Protein AF-A0A955CA79-F1 (afdb_monomer_lite)

Sequence (85 aa):
MTVPRALFILFLMVAIGVAIVLFRGESARAANRIQQLHAETIELEQRLWSAEIELARMREPRAIRERAEKMNLPIEPPQPIARPQ

Structure (mmCIF, N/CA/C/O backbone):
data_AF-A0A955CA79-F1
#
_entry.id   AF-A0A955CA79-F1
#
loop_
_atom_site.group_PDB
_atom_site.id
_atom_site.type_symbol
_atom_site.label_atom_id
_atom_site.label_alt_id
_atom_site.label_comp_id
_atom_site.label_asym_id
_atom_site.label_entity_id
_atom_site.label_seq_id
_atom_site.pdbx_PDB_ins_code
_atom_site.Cartn_x
_atom_site.Cartn_y
_atom_site.Cartn_z
_atom_site.occupancy
_atom_site.B_iso_or_equiv
_atom_site.auth_seq_id
_atom_site.auth_comp_id
_atom_site.auth_asym_id
_atom_site.auth_atom_id
_atom_site.pdbx_PDB_model_num
ATOM 1 N N . MET A 1 1 ? 32.111 2.121 -40.837 1.00 61.94 1 MET A N 1
ATOM 2 C CA . MET A 1 1 ? 32.175 1.726 -39.406 1.00 61.94 1 MET A CA 1
ATOM 3 C C . MET A 1 1 ? 31.264 2.544 -38.476 1.00 61.94 1 MET A C 1
ATOM 5 O O . MET A 1 1 ? 31.070 2.135 -37.341 1.00 61.94 1 MET A O 1
ATOM 9 N N . THR A 1 2 ? 30.673 3.664 -38.911 1.00 85.12 2 THR A N 1
ATOM 10 C CA . THR A 1 2 ? 29.870 4.564 -38.054 1.00 85.12 2 THR A CA 1
ATOM 11 C C . THR A 1 2 ? 28.399 4.157 -37.915 1.00 85.12 2 THR A C 1
ATOM 13 O O . THR A 1 2 ? 27.847 4.244 -36.824 1.00 85.12 2 THR A O 1
ATOM 16 N N . VAL A 1 3 ? 27.783 3.645 -38.985 1.00 91.50 3 VAL A N 1
ATOM 17 C CA . VAL A 1 3 ? 26.370 3.213 -39.010 1.00 91.50 3 VAL A CA 1
ATOM 18 C C . VAL A 1 3 ? 26.036 2.124 -37.974 1.00 91.50 3 VAL A C 1
ATOM 20 O O . VAL A 1 3 ? 25.114 2.343 -37.190 1.00 91.50 3 VAL A O 1
ATOM 23 N N . PRO A 1 4 ? 26.771 0.994 -37.873 1.00 93.50 4 PRO A N 1
ATOM 24 C CA . PRO A 1 4 ? 26.453 -0.029 -36.870 1.00 93.50 4 PRO A CA 1
ATOM 25 C C . PRO A 1 4 ? 26.604 0.492 -35.433 1.00 93.50 4 PRO A C 1
ATOM 27 O O . PRO A 1 4 ? 25.816 0.142 -34.559 1.00 93.50 4 PRO A O 1
ATOM 30 N N . ARG A 1 5 ? 27.567 1.391 -35.193 1.00 92.75 5 ARG A N 1
ATOM 31 C CA . ARG A 1 5 ? 27.765 2.027 -33.885 1.00 92.75 5 ARG A CA 1
ATOM 32 C C . ARG A 1 5 ? 26.606 2.959 -33.522 1.00 92.75 5 ARG A C 1
ATOM 34 O O . ARG A 1 5 ? 26.161 2.946 -32.380 1.00 92.75 5 ARG A O 1
ATOM 41 N N . ALA A 1 6 ? 26.107 3.739 -34.480 1.00 95.38 6 ALA A N 1
ATOM 42 C CA . ALA A 1 6 ? 24.963 4.623 -34.267 1.00 95.38 6 ALA A CA 1
ATOM 43 C C . ALA A 1 6 ? 23.681 3.832 -33.957 1.00 95.38 6 ALA A C 1
ATOM 45 O O . ALA A 1 6 ? 22.968 4.168 -33.013 1.00 95.38 6 ALA A O 1
ATOM 46 N N . LEU A 1 7 ? 23.431 2.741 -34.689 1.00 96.38 7 LEU A N 1
ATOM 47 C CA . LEU A 1 7 ? 22.288 1.857 -34.440 1.00 96.38 7 LEU A CA 1
ATOM 48 C C . LEU A 1 7 ? 22.358 1.195 -33.061 1.00 96.38 7 LEU A C 1
ATOM 50 O O . LEU A 1 7 ? 21.346 1.111 -32.371 1.00 96.38 7 LEU A O 1
ATOM 54 N N . PHE A 1 8 ? 23.551 0.780 -32.631 1.00 96.88 8 PHE A N 1
ATOM 55 C CA . PHE A 1 8 ? 23.743 0.211 -31.300 1.00 96.88 8 PHE A CA 1
ATOM 56 C C . PHE A 1 8 ? 23.420 1.215 -30.185 1.00 96.88 8 PHE A C 1
ATOM 58 O O . PHE A 1 8 ? 22.715 0.880 -29.236 1.00 96.88 8 PHE A O 1
ATOM 65 N N . ILE A 1 9 ? 23.885 2.462 -30.314 1.00 96.69 9 ILE A N 1
ATOM 66 C CA . ILE A 1 9 ? 23.596 3.522 -29.335 1.00 96.69 9 ILE A CA 1
ATOM 67 C C . ILE A 1 9 ? 22.096 3.827 -29.293 1.00 96.69 9 ILE A C 1
ATOM 69 O O . ILE A 1 9 ? 21.526 3.949 -28.209 1.00 96.69 9 ILE A O 1
ATOM 73 N N . LEU A 1 10 ? 21.445 3.905 -30.458 1.00 97.38 10 LEU A N 1
ATOM 74 C CA . LEU A 1 10 ? 20.002 4.123 -30.539 1.00 97.38 10 LEU A CA 1
ATOM 75 C C . LEU A 1 10 ? 19.234 2.996 -29.839 1.00 97.38 10 LEU A C 1
ATOM 77 O O . LEU A 1 10 ? 18.351 3.263 -29.026 1.00 97.38 10 LEU A O 1
ATOM 81 N N . PHE A 1 11 ? 19.607 1.744 -30.108 1.00 97.94 11 PHE A N 1
ATOM 82 C CA . PHE A 1 11 ? 19.006 0.586 -29.456 1.00 97.94 11 PHE A CA 1
ATOM 83 C C . PHE A 1 11 ? 19.180 0.638 -27.934 1.00 97.94 11 PHE A C 1
ATOM 85 O O . PHE A 1 11 ? 18.216 0.427 -27.199 1.00 97.94 11 PHE A O 1
ATOM 92 N N . LEU A 1 12 ? 20.378 0.987 -27.455 1.00 98.00 12 LEU A N 1
ATOM 93 C CA . LEU A 1 12 ? 20.653 1.121 -26.026 1.00 98.00 12 LEU A CA 1
ATOM 94 C C . LEU A 1 12 ? 19.762 2.192 -25.378 1.00 98.00 12 LEU A C 1
ATOM 96 O O . LEU A 1 12 ? 19.186 1.951 -24.320 1.00 98.00 12 LEU A O 1
ATOM 100 N N . MET A 1 13 ? 19.601 3.353 -26.020 1.00 97.88 13 MET A N 1
ATOM 101 C CA . MET A 1 13 ? 18.721 4.412 -25.512 1.00 97.88 13 MET A CA 1
ATOM 102 C C . MET A 1 13 ? 17.263 3.961 -25.427 1.00 97.88 13 MET A C 1
ATOM 104 O O . MET A 1 13 ? 16.602 4.222 -24.422 1.00 97.88 13 MET A O 1
ATOM 108 N N . VAL A 1 14 ? 16.768 3.263 -26.452 1.00 97.94 14 VAL A N 1
ATOM 109 C CA . VAL A 1 14 ? 15.401 2.725 -26.448 1.00 97.94 14 VAL A CA 1
ATOM 110 C C . VAL A 1 14 ? 15.233 1.701 -25.327 1.00 97.94 14 VAL A C 1
ATOM 112 O O . VAL A 1 14 ? 14.270 1.786 -24.567 1.00 97.94 14 VAL A O 1
ATOM 115 N N . ALA A 1 15 ? 16.188 0.782 -25.167 1.00 97.94 15 ALA A N 1
ATOM 116 C CA . ALA A 1 15 ? 16.156 -0.222 -24.108 1.00 97.94 15 ALA A CA 1
ATOM 117 C C . ALA A 1 15 ? 16.123 0.417 -22.709 1.00 97.94 15 ALA A C 1
ATOM 119 O O . ALA A 1 15 ? 15.321 0.014 -21.867 1.00 97.94 15 ALA A O 1
ATOM 120 N N . ILE A 1 16 ? 16.931 1.458 -22.479 1.00 98.00 16 ILE A N 1
ATOM 121 C CA . ILE A 1 16 ? 16.930 2.214 -21.218 1.00 98.00 16 ILE A CA 1
ATOM 122 C C . ILE A 1 16 ? 15.575 2.897 -20.996 1.00 98.00 16 ILE A C 1
ATOM 124 O O . ILE A 1 16 ? 15.020 2.814 -19.901 1.00 98.00 16 ILE A O 1
ATOM 128 N N . GLY A 1 17 ? 15.013 3.533 -22.027 1.00 97.19 17 GLY A N 1
ATOM 129 C CA . GLY A 1 17 ? 13.699 4.172 -21.941 1.00 97.19 17 GLY A CA 1
ATOM 130 C C . GLY A 1 17 ? 12.598 3.188 -21.538 1.00 97.19 17 GLY A C 1
ATOM 131 O O . GLY A 1 17 ? 11.831 3.462 -20.614 1.00 97.19 17 GLY A O 1
ATOM 132 N N . VAL A 1 18 ? 12.566 2.010 -22.169 1.00 97.38 18 VAL A N 1
ATOM 133 C CA . VAL A 1 18 ? 11.617 0.938 -21.831 1.00 97.38 18 VAL A CA 1
ATOM 134 C C . VAL A 1 18 ? 11.827 0.448 -20.397 1.00 97.38 18 VAL A C 1
ATOM 136 O O . VAL A 1 18 ? 10.858 0.338 -19.645 1.00 97.38 18 VAL A O 1
ATOM 139 N N . ALA A 1 19 ? 13.076 0.216 -19.984 1.00 97.44 19 ALA A N 1
ATOM 140 C CA . ALA A 1 19 ? 13.394 -0.234 -18.630 1.00 97.44 19 ALA A CA 1
ATOM 141 C C . ALA A 1 19 ? 12.907 0.754 -17.555 1.00 97.44 19 ALA A C 1
ATOM 143 O O . ALA A 1 19 ? 12.313 0.339 -16.560 1.00 97.44 19 ALA A O 1
ATOM 144 N N . ILE A 1 20 ? 13.084 2.061 -17.776 1.00 97.56 20 ILE A N 1
ATOM 145 C CA . ILE A 1 20 ? 12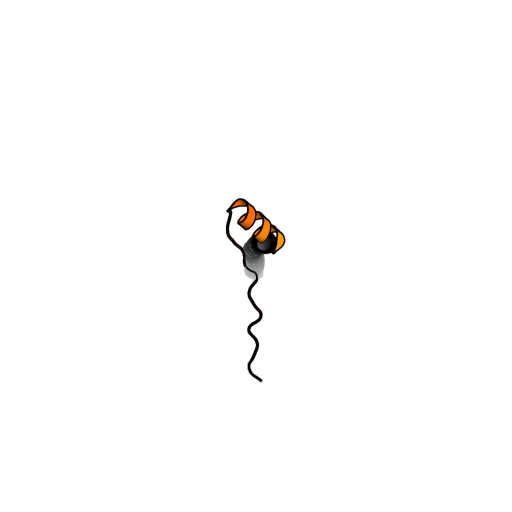.610 3.103 -16.851 1.00 97.56 20 ILE A CA 1
ATOM 146 C C . ILE A 1 20 ? 11.084 3.074 -16.722 1.00 97.56 20 ILE A C 1
ATOM 148 O O . ILE A 1 20 ? 10.559 3.193 -15.613 1.00 97.56 20 ILE A O 1
ATOM 152 N N . VAL A 1 21 ? 10.359 2.921 -17.833 1.00 97.25 21 VAL A N 1
ATOM 153 C CA . VAL A 1 21 ? 8.888 2.869 -17.819 1.00 97.25 21 VAL A CA 1
ATOM 154 C C . VAL A 1 21 ? 8.391 1.641 -17.060 1.00 97.25 21 VAL A C 1
ATOM 156 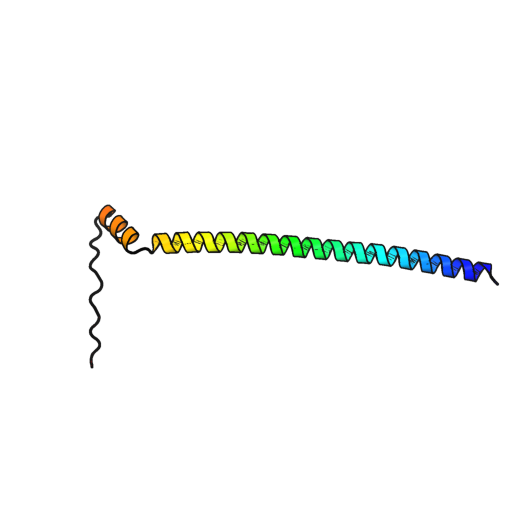O O . VAL A 1 21 ? 7.493 1.773 -16.228 1.00 97.25 21 VAL A O 1
ATOM 159 N N . LEU A 1 22 ? 8.999 0.474 -17.289 1.00 96.44 22 LEU A N 1
ATOM 160 C CA . LEU A 1 22 ? 8.656 -0.754 -16.567 1.00 96.44 22 LEU A CA 1
ATOM 161 C C . LEU A 1 22 ? 8.887 -0.595 -15.062 1.00 96.44 22 LEU A C 1
ATOM 163 O O . LEU A 1 22 ? 7.975 -0.834 -14.271 1.00 96.44 22 LEU A O 1
ATOM 167 N N . PHE A 1 23 ? 10.059 -0.088 -14.674 1.00 96.50 23 PHE A N 1
ATOM 168 C CA . PHE A 1 23 ? 10.391 0.148 -13.271 1.00 96.50 23 PHE A CA 1
ATOM 169 C C . PHE A 1 23 ? 9.434 1.145 -12.603 1.00 96.50 23 PHE A C 1
ATOM 171 O O . PHE A 1 23 ? 8.991 0.941 -11.469 1.00 96.50 23 PHE A O 1
ATOM 178 N N . ARG A 1 24 ? 9.059 2.216 -13.314 1.00 95.56 24 ARG A N 1
ATOM 179 C CA . ARG A 1 24 ? 8.054 3.173 -12.833 1.00 95.56 24 ARG A CA 1
ATOM 180 C C . ARG A 1 24 ? 6.680 2.534 -12.672 1.00 95.56 24 ARG A C 1
ATOM 182 O O . ARG A 1 24 ? 6.000 2.838 -11.696 1.00 95.56 24 ARG A O 1
ATOM 189 N N . GLY A 1 25 ? 6.286 1.652 -13.587 1.00 94.31 25 GLY A N 1
ATOM 190 C CA . GLY A 1 25 ? 5.032 0.906 -13.500 1.00 94.31 25 GLY A CA 1
ATOM 191 C C . GLY A 1 25 ? 4.970 0.016 -12.257 1.00 94.31 25 GLY A C 1
ATOM 192 O O . GLY A 1 25 ? 3.989 0.062 -11.511 1.00 94.31 25 GLY A O 1
ATOM 193 N N . GLU A 1 26 ? 6.033 -0.742 -11.988 1.00 94.75 26 GLU A N 1
ATOM 194 C CA . GLU A 1 26 ? 6.128 -1.580 -10.787 1.00 94.75 26 GLU A CA 1
ATOM 195 C C . GLU A 1 26 ? 6.138 -0.745 -9.505 1.00 94.75 26 GLU A C 1
ATOM 197 O O . GLU A 1 26 ? 5.385 -1.034 -8.572 1.00 94.75 26 GLU A O 1
ATOM 202 N N . SER A 1 27 ? 6.909 0.345 -9.493 1.00 93.88 27 SER A N 1
ATOM 203 C CA . SER A 1 27 ? 6.970 1.277 -8.362 1.00 93.88 27 SER A CA 1
ATOM 204 C C . SER A 1 27 ? 5.602 1.894 -8.059 1.00 93.88 27 SER A C 1
ATOM 206 O O . SER A 1 27 ? 5.193 1.960 -6.900 1.00 93.88 27 SER A O 1
ATOM 208 N N . ALA A 1 28 ? 4.857 2.305 -9.091 1.00 94.19 28 ALA A N 1
ATOM 209 C 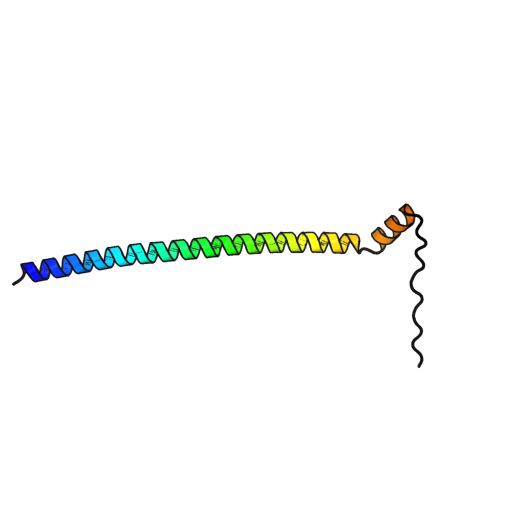CA . ALA A 1 28 ? 3.516 2.863 -8.937 1.00 94.19 28 ALA A CA 1
ATOM 210 C C . ALA A 1 28 ? 2.519 1.824 -8.404 1.00 94.19 28 ALA A C 1
ATOM 212 O O . ALA A 1 28 ? 1.704 2.136 -7.534 1.00 94.19 28 ALA A O 1
ATOM 213 N N . ARG A 1 29 ? 2.601 0.574 -8.878 1.00 94.44 29 ARG A N 1
ATOM 214 C CA . ARG A 1 29 ? 1.764 -0.523 -8.373 1.00 94.44 29 ARG A CA 1
ATOM 215 C C . ARG A 1 29 ? 2.056 -0.813 -6.899 1.00 94.44 29 ARG A C 1
ATOM 217 O O . ARG A 1 29 ? 1.114 -0.952 -6.121 1.00 94.44 29 ARG A O 1
ATOM 224 N N . ALA A 1 30 ? 3.330 -0.874 -6.516 1.00 95.31 30 ALA A N 1
ATOM 225 C CA . ALA A 1 30 ? 3.732 -1.082 -5.127 1.00 95.31 30 ALA A CA 1
ATOM 226 C C . ALA A 1 30 ? 3.258 0.068 -4.226 1.00 95.31 30 ALA A C 1
ATOM 228 O O . ALA A 1 30 ? 2.641 -0.181 -3.192 1.00 95.31 30 ALA A O 1
ATOM 229 N N . ALA A 1 31 ? 3.462 1.319 -4.650 1.00 94.75 31 ALA A N 1
ATOM 230 C CA . ALA A 1 31 ? 3.010 2.496 -3.913 1.00 94.75 31 ALA A CA 1
ATOM 231 C C . ALA A 1 31 ? 1.487 2.506 -3.717 1.00 94.75 31 ALA A C 1
ATOM 233 O O . ALA A 1 31 ? 1.018 2.721 -2.602 1.00 94.75 31 ALA A O 1
ATOM 234 N N . ASN A 1 32 ? 0.717 2.197 -4.766 1.00 96.06 32 ASN A N 1
ATOM 235 C CA . ASN A 1 32 ? -0.739 2.088 -4.668 1.00 96.06 32 ASN A CA 1
ATOM 236 C C . ASN A 1 32 ? -1.152 1.001 -3.663 1.00 96.06 32 ASN A C 1
ATOM 238 O O . ASN A 1 32 ? -2.023 1.221 -2.826 1.00 96.06 32 ASN A O 1
ATOM 242 N N . ARG A 1 33 ? -0.484 -0.162 -3.680 1.00 96.19 33 ARG A N 1
ATOM 243 C CA . ARG A 1 33 ? -0.787 -1.233 -2.724 1.00 96.19 33 ARG A CA 1
ATOM 244 C C . ARG A 1 33 ? -0.492 -0.822 -1.281 1.00 96.19 33 ARG A C 1
ATOM 246 O O . ARG A 1 33 ? -1.295 -1.113 -0.401 1.00 96.19 33 ARG A O 1
ATOM 253 N N . ILE A 1 34 ? 0.622 -0.132 -1.046 1.00 97.19 34 ILE A N 1
ATOM 254 C CA . ILE A 1 34 ? 0.975 0.392 0.281 1.00 97.19 34 ILE A CA 1
ATOM 255 C C . ILE A 1 34 ? -0.069 1.411 0.748 1.00 97.19 34 ILE A C 1
ATOM 257 O O . ILE A 1 34 ? -0.525 1.332 1.884 1.00 97.19 34 ILE A O 1
ATOM 261 N N . GLN A 1 35 ? -0.489 2.329 -0.125 1.00 96.50 35 GLN A N 1
ATOM 262 C CA . GLN A 1 35 ? -1.513 3.325 0.203 1.00 96.50 35 GLN A CA 1
ATOM 263 C C . GLN A 1 35 ? -2.854 2.678 0.565 1.00 96.50 35 GLN A C 1
ATOM 265 O O . GLN A 1 35 ? -3.472 3.083 1.546 1.00 96.50 35 GLN A O 1
ATOM 270 N N . GLN A 1 36 ? -3.275 1.648 -0.173 1.00 97.69 36 GLN A N 1
ATOM 271 C CA . GLN A 1 36 ? -4.490 0.889 0.144 1.00 97.69 36 GLN A CA 1
ATOM 272 C C . GLN A 1 36 ? -4.402 0.228 1.520 1.00 97.69 36 GLN A C 1
ATOM 274 O O . GLN A 1 36 ? -5.286 0.417 2.346 1.00 97.69 36 GLN A O 1
ATOM 279 N N . LEU A 1 37 ? -3.308 -0.486 1.794 1.00 97.56 37 LEU A N 1
ATOM 280 C CA . LEU A 1 37 ? -3.105 -1.150 3.085 1.00 97.56 37 LEU A CA 1
ATOM 281 C C . LEU A 1 37 ? -3.046 -0.151 4.247 1.00 97.56 37 LEU A C 1
ATOM 283 O O . LEU A 1 37 ? -3.540 -0.428 5.338 1.00 97.56 37 LEU A O 1
ATOM 287 N N . HIS A 1 38 ? -2.456 1.022 4.023 1.00 97.06 38 HIS A N 1
ATOM 288 C CA . HIS A 1 38 ? -2.423 2.081 5.023 1.00 97.06 38 HIS A CA 1
ATOM 289 C C . HIS A 1 38 ? -3.823 2.639 5.307 1.00 97.06 38 HIS A C 1
ATOM 291 O O . HIS A 1 38 ? -4.183 2.812 6.470 1.00 97.06 38 HIS A O 1
ATOM 297 N N . ALA A 1 39 ? -4.635 2.851 4.268 1.00 97.50 39 ALA A N 1
ATOM 298 C CA . ALA A 1 39 ? -6.025 3.273 4.426 1.00 97.50 39 ALA A CA 1
ATOM 299 C C . ALA A 1 39 ? -6.860 2.224 5.181 1.00 97.50 39 ALA A C 1
ATOM 301 O O . ALA A 1 39 ? -7.569 2.578 6.120 1.00 97.50 39 ALA A O 1
ATOM 302 N N . GLU A 1 40 ? -6.712 0.940 4.835 1.00 97.75 40 GLU A N 1
ATOM 303 C CA . GLU A 1 40 ? -7.357 -0.172 5.551 1.00 97.75 40 GLU A CA 1
ATOM 304 C C . GLU A 1 40 ? -6.939 -0.207 7.030 1.00 97.75 40 GLU A C 1
ATOM 306 O O . GLU A 1 40 ? -7.769 -0.417 7.911 1.00 97.75 40 GLU A O 1
ATOM 311 N N . THR A 1 41 ? -5.660 0.045 7.321 1.00 97.69 41 THR A N 1
ATOM 312 C CA . THR A 1 41 ? -5.142 0.069 8.697 1.00 97.69 41 THR A CA 1
ATOM 313 C C . THR A 1 41 ? -5.775 1.197 9.510 1.00 97.69 41 THR A C 1
ATOM 315 O O . THR A 1 41 ? -6.254 0.950 10.614 1.00 97.69 41 THR A O 1
ATOM 318 N N . ILE A 1 42 ? -5.837 2.411 8.952 1.00 97.62 42 ILE A N 1
ATOM 319 C CA . ILE A 1 42 ? -6.474 3.565 9.606 1.00 97.62 42 ILE A CA 1
ATOM 320 C C . ILE A 1 42 ? -7.958 3.284 9.864 1.00 97.62 42 ILE A C 1
ATOM 322 O O . ILE A 1 42 ? -8.468 3.577 10.944 1.00 97.62 42 ILE A O 1
ATOM 326 N N . GLU A 1 43 ? -8.660 2.702 8.891 1.00 97.69 43 GLU A N 1
ATOM 327 C CA . GLU A 1 43 ? -10.073 2.358 9.045 1.00 97.69 43 GLU A CA 1
ATOM 328 C C . GLU A 1 43 ? -10.287 1.333 10.170 1.00 97.69 43 GLU A C 1
ATOM 330 O O . GLU A 1 43 ? -11.181 1.494 11.006 1.00 97.69 43 GLU A O 1
ATOM 335 N N . LEU A 1 44 ? -9.460 0.287 10.220 1.00 97.38 44 LEU A N 1
ATOM 336 C CA . LEU A 1 44 ? -9.525 -0.727 11.271 1.00 97.38 44 LEU A CA 1
ATOM 337 C C . LEU A 1 44 ? -9.208 -0.145 12.649 1.00 97.38 44 LEU A C 1
ATOM 339 O O . LEU A 1 44 ? -9.893 -0.478 13.615 1.00 97.38 44 LEU A O 1
ATOM 343 N N . GLU A 1 45 ? -8.221 0.743 12.743 1.00 97.38 45 GLU A N 1
ATOM 344 C CA . GLU A 1 45 ? -7.856 1.415 13.990 1.00 97.38 45 GLU A CA 1
ATOM 345 C C . GLU A 1 45 ? -8.999 2.300 14.505 1.00 97.38 45 GLU A C 1
ATOM 347 O O . GLU A 1 45 ? -9.363 2.223 15.678 1.00 97.38 45 GLU A O 1
ATOM 352 N N . GLN A 1 46 ? -9.654 3.058 13.621 1.00 96.88 46 GLN A N 1
ATOM 353 C CA . GLN A 1 46 ? -10.840 3.843 13.978 1.00 96.88 46 GLN A CA 1
ATOM 354 C C . GLN A 1 46 ? -11.991 2.960 14.469 1.00 96.88 46 GLN A C 1
ATOM 356 O O . GLN A 1 46 ? -12.641 3.284 15.467 1.00 96.88 46 GLN A O 1
ATOM 361 N N . ARG A 1 47 ? -12.238 1.826 13.801 1.00 96.69 47 ARG A N 1
ATOM 362 C CA . ARG A 1 47 ? -13.263 0.862 14.228 1.00 96.69 47 ARG A CA 1
ATOM 363 C C . ARG A 1 47 ? -12.936 0.278 15.598 1.00 96.69 47 ARG A C 1
ATOM 365 O O . ARG A 1 47 ? -13.820 0.220 16.451 1.00 96.69 47 ARG A O 1
ATOM 372 N N . LEU A 1 48 ? -11.684 -0.109 15.826 1.00 96.56 48 LEU A N 1
ATOM 373 C CA . LEU A 1 48 ? -11.233 -0.650 17.104 1.00 96.56 48 LEU A CA 1
ATOM 374 C C . LEU A 1 48 ? -11.417 0.382 18.216 1.00 96.56 48 LEU A C 1
ATOM 376 O O . LEU A 1 48 ? -12.049 0.077 19.225 1.00 96.56 48 LEU A O 1
ATOM 380 N N . TRP A 1 49 ? -10.978 1.618 17.992 1.00 94.31 49 TRP A N 1
ATOM 381 C CA . TRP A 1 49 ? -11.154 2.701 18.954 1.00 94.31 49 TRP A CA 1
ATOM 382 C C . TRP A 1 49 ? -12.633 2.968 19.267 1.00 94.31 49 TRP A C 1
ATOM 384 O O . TRP A 1 49 ? -13.013 3.120 2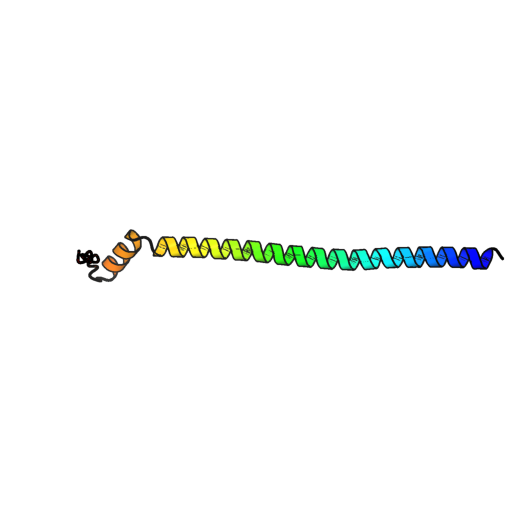0.429 1.00 94.31 49 TRP A O 1
ATOM 394 N N . SER A 1 50 ? -13.501 2.949 18.252 1.00 94.75 50 SER A N 1
ATOM 395 C CA . SER A 1 50 ? -14.945 3.102 18.461 1.00 94.75 50 SER A CA 1
ATOM 396 C C . SER A 1 50 ? -15.537 1.970 19.310 1.00 94.75 50 SER A C 1
ATOM 398 O O . SER A 1 50 ? -16.317 2.232 20.229 1.00 94.75 50 SER A O 1
ATOM 400 N N . ALA A 1 51 ? -15.111 0.728 19.067 1.00 93.12 51 ALA A N 1
ATOM 401 C CA . ALA A 1 51 ? -15.543 -0.432 19.834 1.00 93.12 51 ALA A CA 1
ATOM 402 C C . ALA A 1 51 ? -15.020 -0.379 21.277 1.00 93.12 51 ALA A C 1
ATOM 404 O O . ALA A 1 51 ? -15.751 -0.718 22.206 1.00 93.12 51 ALA A O 1
ATOM 405 N N . GLU A 1 52 ? -13.789 0.089 21.491 1.00 93.62 52 GLU A N 1
ATOM 406 C CA . GLU A 1 52 ? -13.233 0.302 22.830 1.00 93.62 52 GLU A CA 1
ATOM 407 C C . GLU A 1 52 ? -14.016 1.354 23.615 1.00 93.62 52 GLU A C 1
ATOM 409 O O . GLU A 1 52 ? -14.323 1.132 24.788 1.00 93.62 52 GLU A O 1
ATOM 414 N N . ILE A 1 53 ? -14.395 2.465 22.977 1.00 91.00 53 ILE A N 1
ATOM 415 C CA . ILE A 1 53 ? -15.246 3.489 23.598 1.00 91.00 53 ILE A CA 1
ATOM 416 C C . ILE A 1 53 ? -16.606 2.897 23.972 1.00 91.00 53 ILE A C 1
ATOM 418 O O . ILE A 1 53 ? -17.098 3.125 25.079 1.00 91.00 53 ILE A O 1
ATOM 422 N N . GLU A 1 54 ? -17.220 2.125 23.076 1.00 88.81 54 GLU A N 1
ATOM 423 C CA . GLU A 1 54 ? -18.504 1.484 23.351 1.00 88.81 54 GLU A CA 1
ATOM 424 C C . GLU A 1 54 ? -18.396 0.497 24.522 1.00 88.81 54 GLU A C 1
ATOM 426 O O . GLU A 1 54 ? -19.222 0.508 25.437 1.00 88.81 54 GLU A O 1
ATOM 431 N N . LEU A 1 55 ? -17.327 -0.297 24.553 1.00 86.75 55 LEU A N 1
ATOM 432 C CA . LEU A 1 55 ? -17.054 -1.247 25.623 1.00 86.75 55 LEU A CA 1
ATOM 433 C C . LEU A 1 55 ? -16.795 -0.541 26.961 1.00 86.75 55 LEU A C 1
ATOM 435 O O . LEU A 1 55 ? -17.303 -0.977 27.996 1.00 86.75 55 LEU A O 1
ATOM 439 N N . ALA A 1 56 ? -16.047 0.564 26.949 1.00 83.62 56 ALA A N 1
ATOM 440 C CA . ALA A 1 56 ? -15.822 1.403 28.122 1.00 83.62 56 ALA A CA 1
ATOM 441 C C . ALA A 1 56 ? -17.142 1.991 28.640 1.00 83.62 56 ALA A C 1
ATOM 443 O O . ALA A 1 56 ? -17.413 1.922 29.839 1.00 83.62 56 ALA A O 1
ATOM 444 N N . ARG A 1 57 ? -18.009 2.465 27.737 1.00 79.75 57 ARG A N 1
ATOM 445 C CA . ARG A 1 57 ? -19.351 2.958 28.072 1.00 79.75 57 ARG A CA 1
ATOM 446 C C . ARG A 1 57 ? -20.225 1.868 28.695 1.00 79.75 57 ARG A C 1
ATOM 448 O O . ARG A 1 57 ? -20.918 2.130 29.672 1.00 79.75 57 ARG A O 1
ATOM 455 N N . MET A 1 58 ? -20.187 0.639 28.177 1.00 76.50 58 MET A N 1
ATOM 456 C CA . MET A 1 58 ? -20.919 -0.489 28.775 1.00 76.50 58 MET A CA 1
ATOM 457 C C . MET A 1 58 ? -20.354 -0.908 30.138 1.00 76.50 58 MET A C 1
ATOM 459 O O . MET A 1 58 ? -21.102 -1.387 30.990 1.00 76.50 58 MET A O 1
ATOM 463 N N . ARG A 1 59 ? -19.044 -0.741 30.344 1.00 71.50 59 ARG A N 1
ATOM 464 C CA . ARG A 1 59 ? -18.355 -1.038 31.606 1.00 71.50 59 ARG A CA 1
ATOM 465 C C . ARG A 1 59 ? -18.488 0.069 32.652 1.00 71.50 59 ARG A C 1
ATOM 467 O O . ARG A 1 59 ? -18.036 -0.137 33.779 1.00 71.50 59 ARG A O 1
ATOM 474 N N . GLU A 1 60 ? -19.111 1.207 32.335 1.00 71.81 60 GLU A N 1
ATOM 475 C CA . GLU A 1 60 ? -19.362 2.239 33.338 1.00 71.81 60 GLU A CA 1
ATOM 476 C C . GLU A 1 60 ? -20.234 1.676 34.476 1.00 71.81 60 GLU A C 1
ATOM 478 O O . GLU A 1 60 ? -21.351 1.205 34.236 1.00 71.81 60 GLU A O 1
ATOM 483 N N . PRO A 1 61 ? -19.785 1.767 35.744 1.00 66.00 61 PRO A N 1
ATOM 484 C CA . PRO A 1 61 ? -20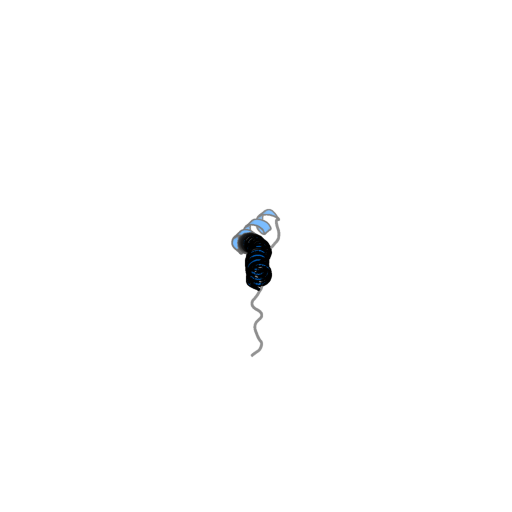.511 1.214 36.889 1.00 66.00 61 PRO A CA 1
ATOM 485 C C . PRO A 1 61 ? -21.942 1.747 37.028 1.00 66.00 61 PRO A C 1
ATOM 487 O O . PRO A 1 61 ? -22.807 1.059 37.567 1.00 66.00 61 PRO A O 1
ATOM 490 N N . ARG A 1 62 ? -22.197 2.971 36.541 1.00 65.56 62 ARG A N 1
ATOM 491 C CA . ARG A 1 62 ? -23.531 3.590 36.515 1.00 65.56 62 ARG A CA 1
ATOM 492 C C . ARG A 1 62 ? -24.464 2.888 35.533 1.00 65.56 62 ARG A C 1
ATOM 494 O O . ARG A 1 62 ? -25.574 2.541 35.918 1.00 65.56 62 ARG A O 1
ATOM 501 N N . ALA A 1 63 ? -23.993 2.604 34.319 1.00 64.06 63 ALA A N 1
ATOM 502 C CA . ALA A 1 63 ? -24.765 1.877 33.316 1.00 64.06 63 ALA A CA 1
ATOM 503 C C . ALA A 1 63 ? -25.044 0.432 33.758 1.00 64.06 63 ALA A C 1
ATOM 505 O O . ALA A 1 63 ? -26.145 -0.070 33.549 1.00 64.06 63 ALA A O 1
ATOM 506 N N . ILE A 1 64 ? -24.082 -0.222 34.423 1.00 64.56 64 ILE A N 1
ATOM 507 C CA . ILE A 1 64 ? -24.266 -1.565 34.999 1.00 64.56 64 ILE A CA 1
ATOM 508 C C . ILE A 1 64 ? -25.331 -1.548 36.107 1.00 64.56 64 ILE A C 1
ATOM 510 O O . ILE A 1 64 ? -26.207 -2.413 36.111 1.00 64.56 64 ILE A O 1
ATOM 514 N N . ARG A 1 65 ? -25.299 -0.554 37.010 1.00 63.31 65 ARG A N 1
ATOM 515 C CA . ARG A 1 65 ? -26.325 -0.391 38.057 1.00 63.31 65 ARG A CA 1
ATOM 516 C C . ARG A 1 65 ? -27.707 -0.143 37.476 1.00 63.31 65 ARG A C 1
ATOM 518 O O . ARG A 1 65 ? -28.621 -0.885 37.812 1.00 63.31 65 ARG A O 1
ATOM 525 N N . GLU A 1 66 ? -27.847 0.805 36.552 1.00 68.62 66 GLU A N 1
ATOM 526 C CA . GLU A 1 66 ? -29.135 1.076 35.898 1.00 68.62 66 GLU A CA 1
ATOM 527 C C . GLU A 1 66 ? -29.681 -0.151 35.153 1.00 68.62 66 GLU A C 1
ATOM 529 O O . GLU A 1 66 ? -30.891 -0.387 35.135 1.00 68.62 66 GLU A O 1
ATOM 534 N N . ARG A 1 67 ? -28.812 -0.959 34.524 1.00 68.12 67 ARG A N 1
ATOM 535 C CA . ARG A 1 67 ? -29.247 -2.181 33.829 1.00 68.12 67 ARG A CA 1
ATOM 536 C C . ARG A 1 67 ? -29.676 -3.274 34.798 1.00 68.12 67 ARG A C 1
ATOM 538 O O . ARG A 1 67 ? -30.655 -3.956 34.516 1.00 68.12 67 ARG A O 1
ATOM 545 N N . ALA A 1 68 ? -28.977 -3.448 35.911 1.00 68.12 68 ALA A N 1
ATOM 546 C CA . ALA A 1 68 ? -29.367 -4.429 36.915 1.00 68.12 68 ALA A CA 1
ATOM 547 C C . ALA A 1 68 ? -30.621 -4.016 37.688 1.00 68.12 68 ALA A C 1
ATOM 549 O O . ALA A 1 68 ? -31.458 -4.876 37.945 1.00 68.12 68 ALA A O 1
ATOM 550 N N . GLU A 1 69 ? -30.810 -2.720 37.958 1.00 70.75 69 GLU A N 1
ATOM 551 C CA . GLU A 1 69 ? -32.067 -2.182 38.492 1.00 70.75 69 GLU A CA 1
ATOM 552 C C . GLU A 1 69 ? -33.230 -2.460 37.530 1.00 70.75 69 GLU A C 1
ATOM 554 O O . GLU A 1 69 ? -34.260 -2.988 37.943 1.00 70.75 69 GLU A O 1
ATOM 559 N N . LYS A 1 70 ? -33.049 -2.230 36.221 1.00 78.19 70 LYS A N 1
ATOM 560 C CA . LYS A 1 70 ? -34.055 -2.586 35.199 1.00 78.19 70 LYS A CA 1
ATOM 561 C C . LYS A 1 70 ? -34.318 -4.092 35.082 1.00 78.19 70 LYS A C 1
ATOM 563 O O . LYS A 1 70 ? -35.383 -4.478 34.612 1.00 78.19 70 LYS A O 1
ATOM 568 N N . MET A 1 71 ? -33.364 -4.933 35.476 1.00 75.62 71 MET A N 1
ATOM 569 C CA . MET A 1 71 ? -33.473 -6.395 35.431 1.00 75.62 71 MET A CA 1
ATOM 570 C C . MET A 1 71 ? -33.822 -7.023 36.794 1.00 75.62 71 MET A C 1
ATOM 572 O O . MET A 1 71 ? -33.848 -8.247 36.888 1.00 75.62 71 MET A O 1
ATOM 576 N N . ASN A 1 72 ? -34.105 -6.223 37.836 1.00 72.12 72 ASN A N 1
ATOM 577 C CA . ASN A 1 72 ? -34.326 -6.684 39.218 1.00 72.12 72 ASN A CA 1
ATOM 578 C C . ASN A 1 72 ? -33.218 -7.617 39.751 1.00 72.12 72 ASN A C 1
ATOM 580 O O . ASN A 1 72 ? -33.468 -8.509 40.562 1.00 72.12 72 ASN A O 1
ATOM 584 N N . LEU A 1 73 ? -31.980 -7.425 39.294 1.00 69.56 73 LEU A N 1
ATOM 585 C CA . LEU A 1 73 ? -30.829 -8.176 39.783 1.00 69.56 73 LEU A CA 1
ATOM 586 C C . LEU A 1 73 ? -30.307 -7.509 41.065 1.00 69.56 73 LEU A C 1
ATOM 588 O O . LEU A 1 73 ? -29.933 -6.334 41.015 1.00 69.56 73 LEU A O 1
ATOM 592 N N . PRO A 1 74 ? -30.244 -8.222 42.205 1.00 60.03 74 PRO A N 1
ATOM 593 C CA . PRO A 1 74 ? -29.650 -7.681 43.419 1.00 60.03 74 PRO A CA 1
ATOM 594 C C . PRO A 1 74 ? -28.136 -7.549 43.215 1.00 60.03 74 PRO A C 1
ATOM 596 O O . PRO A 1 74 ? -27.402 -8.533 43.275 1.00 60.03 74 PRO A O 1
ATOM 599 N N . ILE A 1 75 ? -27.653 -6.334 42.936 1.00 63.19 75 ILE A N 1
ATOM 600 C CA . ILE A 1 75 ? -26.214 -6.054 42.960 1.00 63.19 75 ILE A CA 1
ATOM 601 C C . ILE A 1 75 ? -25.816 -5.771 44.409 1.00 63.19 75 ILE A C 1
ATOM 603 O O . ILE A 1 75 ? -25.964 -4.648 44.891 1.00 63.19 75 ILE A O 1
ATOM 607 N N . GLU A 1 76 ? -25.249 -6.765 45.087 1.00 63.66 76 GLU A N 1
ATOM 608 C CA . GLU A 1 76 ? -24.452 -6.514 46.287 1.00 63.66 76 GLU A CA 1
ATOM 609 C C . GLU A 1 76 ? -23.038 -6.063 45.885 1.00 63.66 76 GLU A C 1
ATOM 611 O O . GLU A 1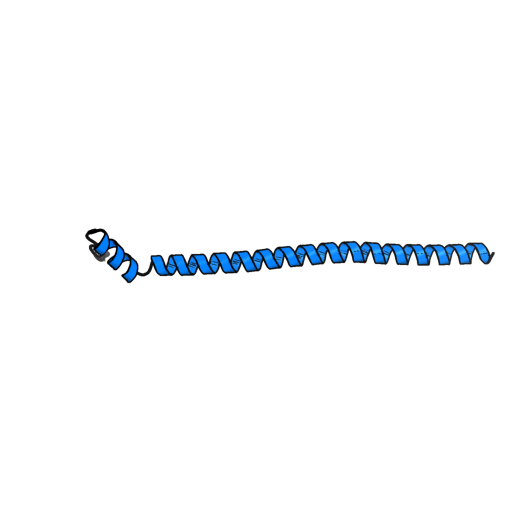 76 ? -22.393 -6.710 45.053 1.00 63.66 76 GLU A O 1
ATOM 616 N N . PRO A 1 77 ? -22.524 -4.944 46.427 1.00 63.97 77 PRO A N 1
ATOM 617 C CA . PRO A 1 77 ? -21.140 -4.557 46.202 1.00 63.97 77 PRO A CA 1
ATOM 618 C C . PRO A 1 77 ? -20.195 -5.619 46.795 1.00 63.97 77 PRO A C 1
ATOM 620 O O . PRO A 1 77 ? -20.453 -6.116 47.893 1.00 63.97 77 PRO A O 1
ATOM 623 N N . PRO A 1 78 ? -19.091 -5.966 46.105 1.00 67.06 78 PRO A N 1
ATOM 624 C CA . PRO A 1 78 ? -18.155 -6.967 46.601 1.00 67.06 78 PRO A CA 1
ATOM 625 C C . PRO A 1 78 ? -17.564 -6.513 47.940 1.00 67.06 78 PRO A C 1
ATOM 627 O O . PRO A 1 78 ? -16.998 -5.422 48.041 1.00 67.06 78 PRO A O 1
ATOM 630 N N . GLN A 1 79 ? -17.708 -7.348 48.973 1.00 68.75 79 GLN A N 1
ATOM 631 C CA . GLN A 1 79 ? -17.127 -7.074 50.284 1.00 68.75 79 GLN A CA 1
ATOM 632 C C . GLN A 1 79 ? -15.592 -7.081 50.178 1.00 68.75 79 GLN A C 1
ATOM 634 O O . GLN A 1 79 ? -15.035 -7.971 49.526 1.00 68.75 79 GLN A O 1
ATOM 639 N N . PRO A 1 80 ? -14.882 -6.113 50.790 1.00 65.25 80 PRO A N 1
ATOM 640 C CA . PRO A 1 80 ? -13.427 -6.097 50.773 1.00 65.25 80 PRO A CA 1
ATOM 641 C C . PRO A 1 80 ? -12.900 -7.375 51.426 1.00 65.25 80 PRO A C 1
ATOM 643 O O . PRO A 1 80 ? -13.160 -7.628 52.601 1.00 65.25 80 PRO A O 1
ATOM 646 N N . ILE A 1 81 ? -12.152 -8.181 50.672 1.00 70.19 81 ILE A N 1
ATOM 647 C CA . ILE A 1 81 ? -11.462 -9.352 51.213 1.00 70.19 81 ILE A CA 1
ATOM 648 C C . ILE A 1 81 ? -10.394 -8.818 52.172 1.00 70.19 81 ILE A C 1
ATOM 650 O O . ILE A 1 81 ? -9.361 -8.301 51.737 1.00 70.19 81 ILE A O 1
ATOM 654 N N . ALA A 1 82 ? -10.666 -8.879 53.475 1.00 68.50 82 ALA A N 1
ATOM 655 C CA . ALA A 1 82 ? -9.695 -8.543 54.503 1.00 68.50 82 ALA A CA 1
ATOM 656 C C . ALA A 1 82 ? -8.483 -9.468 54.328 1.00 68.50 82 ALA A C 1
ATOM 658 O O . ALA A 1 82 ? -8.597 -10.685 54.481 1.00 68.50 82 ALA A O 1
ATOM 659 N N . ARG A 1 83 ? -7.328 -8.909 53.945 1.00 63.53 83 ARG A N 1
ATOM 660 C CA . ARG A 1 83 ? -6.089 -9.690 53.889 1.00 63.53 83 ARG A CA 1
ATOM 661 C C . ARG A 1 83 ? -5.706 -10.076 55.322 1.00 63.53 83 ARG A C 1
ATOM 663 O O . ARG A 1 83 ? -5.654 -9.176 56.162 1.00 63.53 83 ARG A O 1
ATOM 670 N N . PRO A 1 84 ? -5.430 -11.359 55.607 1.00 68.75 84 PRO A N 1
ATOM 671 C CA . PRO A 1 84 ? -4.813 -11.735 56.871 1.00 68.75 84 PRO A CA 1
ATOM 672 C C . PRO A 1 84 ? -3.426 -11.077 56.955 1.00 68.75 84 PRO A C 1
ATOM 674 O O . PRO A 1 84 ? -2.679 -11.101 55.974 1.00 68.75 84 PRO A O 1
ATOM 677 N N . GLN A 1 85 ? -3.157 -10.419 58.088 1.00 68.56 85 GLN A N 1
ATOM 678 C CA . GLN A 1 85 ? -1.848 -9.852 58.435 1.00 68.56 85 GLN A CA 1
ATOM 679 C C . GLN A 1 85 ? -0.874 -10.953 58.844 1.00 68.56 85 GLN A C 1
ATOM 681 O O . GLN A 1 85 ? -1.343 -11.937 59.462 1.00 68.56 85 GLN A O 1
#

Foldseek 3Di:
DVVVVVVVVVVVVVVVVVVVVVVVVVVVVVVVVVVVVVVVVVVVVVVVVVVVVVVVVCVPVVVVVVVCVVVVNDDDDDDPPPDDD

Radius of gyration: 33.82 Å; chains: 1; bounding box: 66×16×98 Å

Secondary structure (DSSP, 8-state):
-HHHHHHHHHHHHHHHHHHHHHHHHHHHHHHHHHHHHHHHHHHHHHHHHHHHHHHHHHT-HHHHHHHHHHTT---PPPPP-----

pLDDT: mean 85.83, std 13.52, range [60.03, 98.0]